Protein AF-A0A8X7RF27-F1 (afdb_monomer_lite)

Sequence (67 aa):
MSESDHMETFCNKTSGNFTRNSTYHTNLNALLSILSNQSSLDNYYNLTTGLASDTVHGVILGNIDWY

pLDDT: mean 87.82, std 11.73, range [41.56, 97.69]

InterPro domains:
  IPR002902 Gnk2-homologous domain [PF01657] (11-60)
  IPR038408 Gnk2-homologous domain superfamily [G3DSA:3.30.430.20] (3-65)

Foldseek 3Di:
DDDDDDDDDDDDVVVDDDDPPDLLNVFVVVLVVVQVVCQVPDQKDKDWGDDDPSIDIDMHHHDDPDD

Radius of gyration: 14.41 Å; chains: 1; bounding box: 39×23×42 Å

Organism: Brassica carinata (NCBI:txid52824)

Secondary structure (DSSP, 8-state):
-PPPP-------TTS-PPPTTSHHHHHHHHHHHHHHHHTTT-SEEEEEES-GGG-EEEEEE------

Structure (mmCIF, N/CA/C/O backbone):
data_AF-A0A8X7RF27-F1
#
_entry.id   AF-A0A8X7RF27-F1
#
loop_
_atom_site.group_PDB
_atom_site.id
_atom_site.type_symbol
_atom_site.label_atom_id
_atom_site.label_alt_id
_atom_site.label_comp_id
_atom_site.label_asym_id
_atom_site.label_entity_id
_atom_site.label_seq_id
_atom_site.pdbx_PDB_ins_code
_atom_site.Cartn_x
_atom_site.Cartn_y
_atom_site.Cartn_z
_atom_site.occupancy
_atom_site.B_iso_or_equiv
_atom_site.auth_seq_id
_atom_site.auth_comp_id
_atom_site.auth_asym_id
_atom_site.auth_atom_id
_atom_site.pdbx_PDB_model_num
ATOM 1 N N . MET A 1 1 ? 27.448 7.085 -3.138 1.00 41.56 1 MET A N 1
ATOM 2 C CA . MET A 1 1 ? 26.052 6.910 -3.589 1.00 41.56 1 MET A CA 1
ATOM 3 C C . MET A 1 1 ? 25.416 8.285 -3.543 1.00 41.56 1 MET A C 1
ATOM 5 O O . MET A 1 1 ? 25.622 8.962 -2.546 1.00 41.56 1 MET A O 1
ATOM 9 N N . SER A 1 2 ? 24.785 8.737 -4.629 1.00 62.41 2 SER A 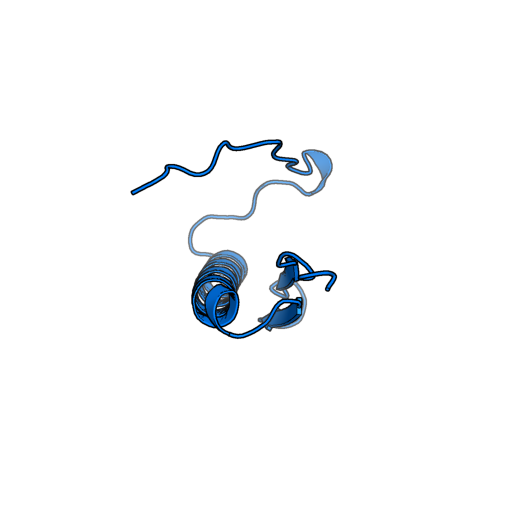N 1
ATOM 10 C CA . SER A 1 2 ? 24.044 10.004 -4.618 1.00 62.41 2 SER A CA 1
ATOM 11 C C . SER A 1 2 ? 22.858 9.842 -3.678 1.00 62.41 2 SER A C 1
ATOM 13 O O . SER A 1 2 ? 22.077 8.911 -3.855 1.00 62.41 2 SER A O 1
ATOM 15 N N . GLU A 1 3 ? 22.750 10.701 -2.675 1.00 63.84 3 GLU A N 1
ATOM 16 C CA . GLU A 1 3 ? 21.534 10.809 -1.877 1.00 63.84 3 GLU A CA 1
ATOM 17 C C . GLU A 1 3 ? 20.454 11.457 -2.754 1.00 63.84 3 GLU A C 1
ATOM 19 O O . GLU A 1 3 ? 20.760 12.348 -3.552 1.00 63.84 3 GLU A O 1
ATOM 24 N N . SER A 1 4 ? 19.219 10.962 -2.685 1.00 74.69 4 SER A N 1
ATOM 25 C CA . SER A 1 4 ? 18.101 11.585 -3.394 1.00 74.69 4 SER A CA 1
ATOM 26 C C . SER A 1 4 ? 17.748 12.882 -2.683 1.00 74.69 4 SER A C 1
ATOM 28 O O . SER A 1 4 ? 17.505 12.860 -1.477 1.00 74.69 4 SER A O 1
ATOM 30 N N . ASP A 1 5 ? 17.676 13.992 -3.414 1.00 82.75 5 ASP A N 1
ATOM 31 C CA . ASP A 1 5 ? 17.155 15.231 -2.843 1.00 82.75 5 ASP A CA 1
ATOM 32 C C . ASP A 1 5 ? 15.632 15.108 -2.712 1.00 82.75 5 ASP A C 1
ATOM 34 O O . ASP A 1 5 ? 14.924 14.784 -3.671 1.00 82.75 5 ASP A O 1
ATOM 38 N N . HIS A 1 6 ? 15.125 15.266 -1.495 1.00 84.50 6 HIS A N 1
ATOM 39 C CA . HIS A 1 6 ? 13.706 15.119 -1.212 1.00 84.50 6 HIS A CA 1
ATOM 40 C C . HIS A 1 6 ? 12.975 16.400 -1.636 1.00 84.50 6 HIS A C 1
ATOM 42 O O . HIS A 1 6 ? 13.091 17.431 -0.974 1.00 84.50 6 HIS A O 1
ATOM 48 N N . MET A 1 7 ? 12.186 16.330 -2.713 1.00 86.38 7 MET A N 1
ATOM 49 C CA . MET A 1 7 ? 11.500 17.509 -3.256 1.00 86.38 7 MET A CA 1
ATOM 50 C C . MET A 1 7 ? 10.347 18.002 -2.371 1.00 86.38 7 MET A C 1
ATOM 52 O O . MET A 1 7 ? 10.316 19.173 -2.000 1.00 86.38 7 MET A O 1
ATOM 56 N N . GLU A 1 8 ? 9.379 17.143 -2.044 1.00 90.12 8 GLU A N 1
ATOM 57 C CA . GLU A 1 8 ? 8.168 17.534 -1.311 1.00 90.12 8 GLU A CA 1
ATOM 58 C C . GLU A 1 8 ? 7.497 16.305 -0.676 1.00 90.12 8 GLU A C 1
ATOM 60 O O . GLU A 1 8 ? 7.599 15.197 -1.200 1.00 90.12 8 GLU A O 1
ATOM 65 N N . THR A 1 9 ? 6.841 16.496 0.473 1.00 91.00 9 THR A N 1
ATOM 66 C CA . THR A 1 9 ? 5.987 15.479 1.103 1.00 91.00 9 THR A CA 1
ATOM 67 C C . THR A 1 9 ? 4.663 16.116 1.493 1.00 91.00 9 THR A C 1
ATOM 69 O O . THR A 1 9 ? 4.629 17.064 2.283 1.00 91.00 9 THR A O 1
ATOM 72 N N . PHE A 1 10 ? 3.573 15.499 1.043 1.00 90.25 10 PHE A N 1
ATOM 73 C CA . PHE A 1 10 ? 2.215 15.865 1.415 1.00 90.25 10 PHE A CA 1
ATOM 74 C C . PHE A 1 10 ? 1.572 14.806 2.323 1.00 90.25 10 PHE A C 1
ATOM 76 O O . PHE A 1 10 ? 1.457 13.636 1.961 1.00 90.25 10 PHE A O 1
ATOM 83 N N . CYS A 1 11 ? 1.066 15.237 3.482 1.00 89.19 11 CYS A N 1
ATOM 84 C CA . CYS A 1 11 ? 0.278 14.404 4.393 1.00 89.19 11 CYS A CA 1
ATOM 85 C C . CYS A 1 11 ? -1.115 15.011 4.587 1.00 89.19 11 CYS A C 1
ATOM 87 O O . CYS A 1 11 ? -1.244 16.150 5.051 1.00 89.19 11 CYS A O 1
ATOM 89 N N . ASN A 1 12 ? -2.170 14.245 4.294 1.00 87.62 12 ASN A N 1
ATOM 90 C CA . ASN A 1 12 ? -3.536 14.720 4.484 1.00 87.62 12 ASN A CA 1
ATOM 91 C C . ASN A 1 12 ? -3.905 14.777 5.980 1.00 87.62 12 ASN A C 1
ATOM 93 O O . ASN A 1 12 ? -4.164 13.757 6.614 1.00 87.62 12 ASN A O 1
ATOM 97 N N . LYS A 1 13 ? -3.977 15.993 6.535 1.00 85.12 13 LYS A N 1
ATOM 98 C CA . LYS A 1 13 ? -4.306 16.227 7.952 1.00 85.12 13 LYS A CA 1
ATOM 99 C C . LYS A 1 13 ? -5.772 15.950 8.303 1.00 85.12 13 LYS A C 1
ATOM 101 O O . LYS A 1 13 ? -6.069 15.753 9.478 1.00 85.12 13 LYS A O 1
ATOM 106 N N . THR A 1 14 ? -6.688 15.947 7.330 1.00 86.19 14 THR A N 1
ATOM 107 C CA . THR A 1 14 ? -8.123 15.716 7.583 1.00 86.19 14 THR A CA 1
ATOM 108 C C . THR A 1 14 ? -8.503 14.239 7.560 1.00 86.19 14 THR A C 1
ATOM 110 O O . THR A 1 14 ? -9.530 13.876 8.125 1.00 86.19 14 THR A O 1
ATOM 113 N N . SER A 1 15 ? -7.660 13.374 6.987 1.00 79.69 15 SER A N 1
ATOM 114 C CA . SER A 1 15 ? -7.853 11.915 6.972 1.00 79.69 15 SER A CA 1
ATOM 115 C C . SER A 1 15 ? -7.653 11.244 8.338 1.00 79.69 15 SER A C 1
ATOM 117 O O . SER A 1 15 ? -7.943 10.060 8.480 1.00 79.69 15 SER A O 1
ATOM 119 N N . GLY A 1 16 ? -7.188 11.993 9.344 1.00 75.31 16 GLY A N 1
ATOM 120 C CA . GLY A 1 16 ? -6.881 11.474 10.675 1.00 75.31 16 GLY A CA 1
ATOM 121 C C . GLY A 1 16 ? -5.601 10.632 10.717 1.00 75.31 16 GLY A C 1
ATOM 122 O O . GLY A 1 16 ? -4.987 10.332 9.697 1.00 75.31 16 GLY A O 1
ATOM 123 N N . ASN A 1 17 ? -5.185 10.260 11.929 1.00 85.31 17 ASN A N 1
ATOM 124 C CA . ASN A 1 17 ? -4.090 9.312 12.137 1.00 85.31 17 ASN A CA 1
ATOM 125 C C . ASN A 1 17 ? -4.660 7.899 12.266 1.00 85.31 17 ASN A C 1
ATOM 127 O O . ASN A 1 17 ? -5.666 7.699 12.948 1.00 85.31 17 ASN A O 1
ATOM 131 N N . PHE A 1 18 ? -3.986 6.912 11.681 1.00 88.94 18 PHE A N 1
ATOM 132 C CA . PHE A 1 18 ? -4.318 5.515 11.939 1.00 88.94 18 PHE A CA 1
ATOM 133 C C . PHE A 1 18 ? -3.792 5.079 13.314 1.00 88.94 18 PHE A C 1
ATOM 135 O O . PHE A 1 18 ? -2.786 5.582 13.821 1.00 88.94 18 PHE A O 1
ATOM 142 N N . THR A 1 19 ? -4.460 4.106 13.930 1.00 92.31 19 THR A N 1
ATOM 143 C CA . THR A 1 19 ? -3.990 3.511 15.184 1.00 92.31 19 THR A CA 1
ATOM 144 C C . THR A 1 19 ? -2.792 2.608 14.910 1.00 92.31 19 THR A C 1
ATOM 146 O O . THR A 1 19 ? -2.850 1.720 14.054 1.00 92.31 19 THR A O 1
ATOM 149 N N . ARG A 1 20 ? -1.699 2.800 15.654 1.00 93.06 20 ARG A N 1
ATOM 150 C CA . ARG A 1 20 ? -0.526 1.920 15.584 1.00 93.06 20 ARG A CA 1
ATOM 151 C C . ARG A 1 20 ? -0.934 0.469 15.874 1.00 93.06 20 ARG A C 1
ATOM 153 O O . ARG A 1 20 ? -1.716 0.222 16.784 1.00 93.06 20 ARG A O 1
ATOM 160 N N . ASN A 1 21 ? -0.370 -0.472 15.118 1.00 94.56 21 ASN A N 1
ATOM 161 C CA . ASN A 1 21 ? -0.658 -1.919 15.180 1.00 94.56 21 ASN A CA 1
ATOM 162 C C . ASN A 1 21 ? -2.079 -2.330 14.743 1.00 94.56 21 ASN A C 1
ATOM 164 O O . ASN A 1 21 ? -2.487 -3.460 14.995 1.00 94.56 21 ASN A O 1
ATOM 168 N N . SER A 1 22 ? -2.825 -1.446 14.078 1.00 95.31 22 SER A N 1
ATOM 169 C CA . SER A 1 22 ? -4.059 -1.825 13.378 1.00 95.31 22 SER A CA 1
ATOM 170 C C . SER A 1 22 ? -3.780 -2.706 12.156 1.00 95.31 22 SER A C 1
ATOM 172 O O . SER A 1 22 ? -2.659 -2.753 11.642 1.00 95.31 22 SER A O 1
ATOM 174 N N . THR A 1 23 ? -4.825 -3.355 11.643 1.00 96.81 23 THR A N 1
ATOM 175 C CA . THR A 1 23 ? -4.778 -4.061 10.356 1.00 96.81 23 THR A CA 1
ATOM 176 C C . THR A 1 23 ? -4.381 -3.109 9.223 1.00 96.81 23 THR A C 1
ATOM 178 O O . THR A 1 23 ? -3.477 -3.437 8.457 1.00 96.81 23 THR A O 1
ATOM 181 N N . TYR A 1 24 ? -4.942 -1.892 9.181 1.00 95.50 24 TYR A N 1
ATOM 182 C CA . TYR A 1 24 ? -4.505 -0.826 8.273 1.00 95.50 24 TYR A CA 1
ATOM 183 C C . TYR A 1 24 ? -2.992 -0.557 8.344 1.00 95.50 24 TYR A C 1
ATOM 185 O O . TYR A 1 24 ? -2.332 -0.497 7.311 1.00 95.50 24 TYR A O 1
ATOM 193 N N . HIS A 1 25 ? -2.411 -0.444 9.546 1.00 95.44 25 HIS A N 1
ATOM 194 C CA . HIS A 1 25 ? -0.966 -0.234 9.707 1.00 95.44 25 HIS A CA 1
ATOM 195 C C . HIS A 1 25 ? -0.143 -1.383 9.105 1.00 95.44 25 HIS A C 1
ATOM 197 O O . HIS A 1 25 ? 0.847 -1.138 8.415 1.00 95.44 25 HIS A O 1
ATOM 203 N N . THR A 1 26 ? -0.557 -2.633 9.325 1.00 97.06 26 THR A N 1
ATOM 204 C CA . THR A 1 26 ? 0.098 -3.804 8.724 1.00 97.06 26 THR A CA 1
ATOM 205 C C . THR A 1 26 ? -0.018 -3.793 7.199 1.00 97.06 26 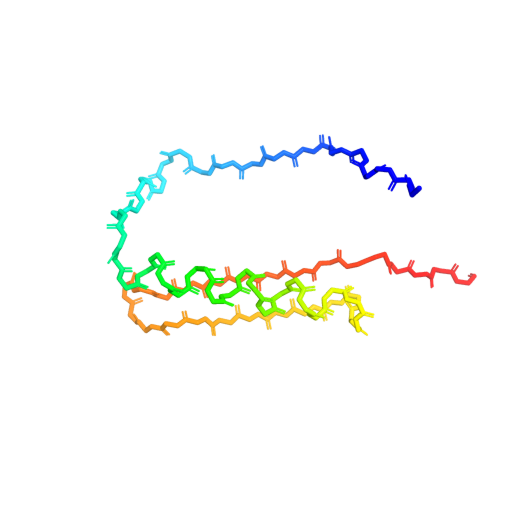THR A C 1
ATOM 207 O O . THR A 1 26 ? 0.981 -4.012 6.512 1.00 97.06 26 THR A O 1
ATOM 210 N N . ASN A 1 27 ? -1.199 -3.479 6.661 1.00 97.56 27 ASN A N 1
ATOM 211 C CA . ASN A 1 27 ? -1.440 -3.415 5.217 1.00 97.56 27 ASN A CA 1
ATOM 212 C C . ASN A 1 27 ? -0.636 -2.297 4.544 1.00 97.56 27 ASN A C 1
ATOM 214 O O . ASN A 1 27 ? -0.088 -2.511 3.461 1.00 97.56 27 ASN A O 1
ATOM 218 N N . LEU A 1 28 ? -0.525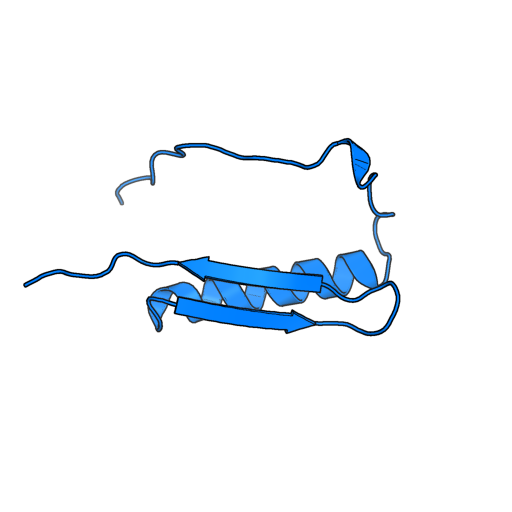 -1.139 5.202 1.00 96.19 28 LEU A N 1
ATOM 219 C CA . LEU A 1 28 ? 0.290 -0.014 4.754 1.00 96.19 28 LEU A CA 1
ATOM 220 C C . LEU A 1 28 ? 1.769 -0.402 4.691 1.00 96.19 28 LEU A C 1
ATOM 222 O O . LEU A 1 28 ? 2.410 -0.188 3.667 1.00 96.19 28 LEU A O 1
ATOM 226 N N . ASN A 1 29 ? 2.303 -1.023 5.745 1.00 97.00 29 ASN A N 1
ATOM 227 C CA . ASN A 1 29 ? 3.701 -1.459 5.762 1.00 97.00 29 ASN A CA 1
ATOM 228 C C . ASN A 1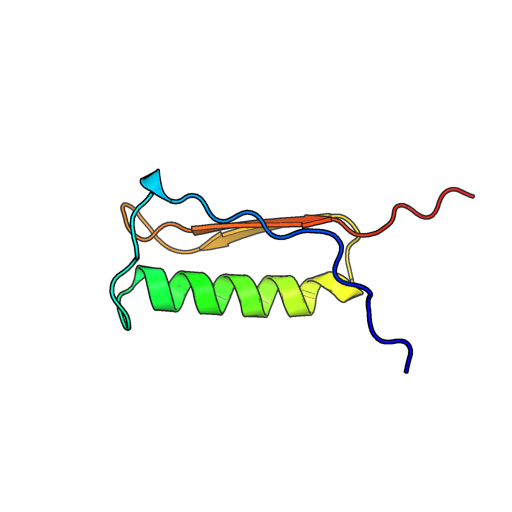 29 ? 3.987 -2.494 4.666 1.00 97.00 29 ASN A C 1
ATOM 230 O O . ASN A 1 29 ? 4.987 -2.372 3.962 1.00 97.00 29 ASN A O 1
ATOM 234 N N . ALA A 1 30 ? 3.092 -3.470 4.477 1.00 97.50 30 ALA A N 1
ATOM 235 C CA . ALA A 1 30 ? 3.222 -4.459 3.409 1.00 97.50 30 ALA A CA 1
ATOM 236 C C . ALA A 1 30 ? 3.221 -3.801 2.020 1.00 97.50 30 ALA A C 1
ATOM 238 O O . ALA A 1 30 ? 4.072 -4.115 1.188 1.00 97.50 30 ALA A O 1
ATOM 239 N N . LEU A 1 31 ? 2.309 -2.852 1.789 1.00 97.69 31 LEU A N 1
ATOM 240 C CA . LEU A 1 31 ? 2.234 -2.102 0.540 1.00 97.69 31 LEU A CA 1
ATOM 241 C C . LEU A 1 31 ? 3.529 -1.325 0.278 1.00 97.69 31 LEU A C 1
ATOM 243 O O . LEU A 1 31 ? 4.087 -1.440 -0.809 1.00 97.69 31 LEU A O 1
ATOM 247 N N . LEU A 1 32 ? 4.053 -0.602 1.272 1.00 96.12 32 LEU A N 1
ATOM 248 C CA . LEU A 1 32 ? 5.303 0.155 1.140 1.00 96.12 32 LEU A CA 1
ATOM 249 C C . LEU A 1 32 ? 6.505 -0.755 0.847 1.00 96.12 32 LEU A C 1
ATOM 251 O O . LEU A 1 32 ? 7.337 -0.416 0.007 1.00 96.12 32 LEU A O 1
ATOM 255 N N . SER A 1 33 ? 6.588 -1.928 1.487 1.00 95.81 33 SER A N 1
ATOM 256 C CA . SER A 1 33 ? 7.639 -2.911 1.198 1.00 95.81 33 SER A CA 1
ATOM 257 C C . SER A 1 33 ? 7.563 -3.443 -0.235 1.00 95.81 33 SER A C 1
ATOM 259 O O . SER A 1 33 ? 8.595 -3.547 -0.898 1.00 95.81 33 SER A O 1
ATOM 261 N N . ILE A 1 34 ? 6.361 -3.751 -0.734 1.00 95.06 34 ILE A N 1
ATOM 262 C CA . ILE A 1 34 ? 6.184 -4.248 -2.105 1.00 95.06 34 ILE A CA 1
ATOM 263 C C . ILE A 1 34 ? 6.525 -3.152 -3.114 1.00 95.0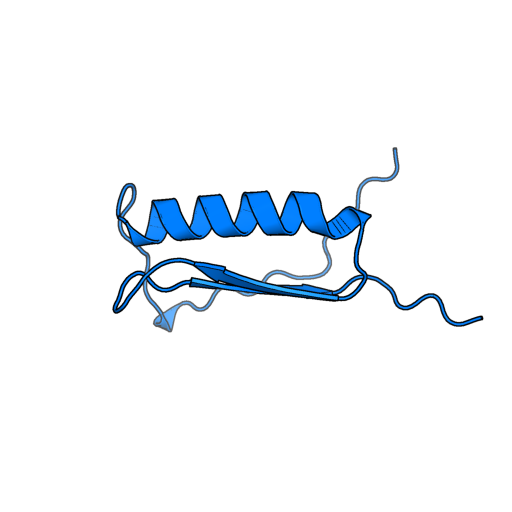6 34 ILE A C 1
ATOM 265 O O . ILE A 1 34 ? 7.304 -3.405 -4.028 1.00 95.06 34 ILE A O 1
ATOM 269 N N . LEU A 1 35 ? 6.003 -1.937 -2.931 1.00 94.50 35 LEU A N 1
ATOM 270 C CA . LEU A 1 35 ? 6.289 -0.805 -3.814 1.00 94.50 35 LEU A CA 1
ATOM 271 C C . LEU A 1 35 ? 7.788 -0.487 -3.872 1.00 94.50 35 LEU A C 1
ATOM 273 O O . LEU A 1 35 ? 8.327 -0.285 -4.955 1.00 94.50 35 LEU A O 1
ATOM 277 N N . SER A 1 36 ? 8.478 -0.513 -2.729 1.00 91.44 36 SER A N 1
ATOM 278 C CA . SER A 1 36 ? 9.934 -0.338 -2.680 1.00 91.44 36 SER A CA 1
ATOM 279 C C . SER A 1 36 ? 10.661 -1.391 -3.525 1.00 91.44 36 SER A C 1
ATOM 281 O O . SER A 1 36 ? 11.521 -1.047 -4.332 1.00 91.44 36 SER A O 1
ATOM 283 N N . ASN A 1 37 ? 10.254 -2.661 -3.439 1.00 91.62 37 ASN A N 1
ATOM 284 C CA . ASN A 1 37 ? 10.840 -3.728 -4.254 1.00 91.62 37 ASN A CA 1
ATOM 285 C C . ASN A 1 37 ? 10.552 -3.555 -5.761 1.00 91.62 37 ASN A C 1
ATOM 287 O O . ASN A 1 37 ? 11.436 -3.776 -6.587 1.00 91.62 37 ASN A O 1
ATOM 291 N N . GLN A 1 38 ? 9.338 -3.122 -6.122 1.00 90.00 38 GLN A N 1
ATOM 292 C CA . GLN A 1 38 ? 8.942 -2.906 -7.522 1.00 90.00 38 GLN A CA 1
ATOM 293 C C . GLN A 1 38 ? 9.568 -1.653 -8.150 1.00 90.00 38 GLN A C 1
ATOM 295 O O . GLN A 1 38 ? 9.689 -1.582 -9.368 1.00 90.00 38 GLN A O 1
ATOM 300 N N . SER A 1 39 ? 10.030 -0.693 -7.342 1.00 82.00 39 SER A N 1
ATOM 301 C CA . SER A 1 39 ? 10.609 0.569 -7.835 1.00 82.00 39 SER A CA 1
ATOM 302 C C . SER A 1 39 ? 11.848 0.422 -8.717 1.00 82.00 39 SER A C 1
ATOM 304 O O . SER A 1 39 ? 12.171 1.332 -9.472 1.00 82.00 39 SER A O 1
ATOM 306 N N . SER A 1 40 ? 12.527 -0.723 -8.646 1.00 79.56 40 SER A N 1
ATOM 307 C CA . SER A 1 40 ? 13.685 -1.036 -9.490 1.00 79.56 40 SER A CA 1
ATOM 308 C C . SER A 1 40 ? 13.329 -1.729 -10.810 1.00 79.56 40 SER A C 1
ATOM 310 O O . SER A 1 40 ? 14.196 -1.875 -11.670 1.00 79.56 40 SER A O 1
ATOM 312 N N . LEU A 1 41 ? 12.083 -2.186 -10.952 1.00 82.38 41 LEU A N 1
ATOM 313 C CA . LEU A 1 41 ? 11.628 -3.030 -12.056 1.00 82.38 41 LEU A CA 1
ATOM 314 C C . LEU A 1 41 ? 10.714 -2.269 -13.013 1.00 82.38 41 LEU A C 1
ATOM 316 O O . LEU A 1 41 ? 10.819 -2.455 -14.223 1.00 82.38 41 LEU A O 1
ATOM 320 N N . ASP A 1 42 ? 9.859 -1.400 -12.472 1.00 82.62 42 ASP A N 1
ATOM 321 C CA . ASP A 1 42 ? 8.818 -0.718 -13.229 1.00 82.62 42 ASP A CA 1
ATOM 322 C C . ASP A 1 42 ? 8.846 0.801 -13.019 1.00 82.62 42 ASP A C 1
ATOM 324 O O . ASP A 1 42 ? 8.918 1.303 -11.897 1.00 82.62 42 ASP A O 1
ATOM 328 N N . ASN A 1 43 ? 8.666 1.545 -14.114 1.00 87.44 43 ASN A N 1
ATOM 329 C CA . ASN A 1 43 ? 8.484 3.003 -14.081 1.00 87.44 43 ASN A CA 1
ATOM 330 C C . ASN A 1 43 ? 7.064 3.412 -13.645 1.00 87.44 43 ASN A C 1
ATOM 332 O O . ASN A 1 43 ? 6.794 4.586 -13.402 1.00 87.44 43 ASN A O 1
ATOM 336 N N . TYR A 1 44 ? 6.137 2.459 -13.557 1.00 91.81 44 TYR A N 1
ATOM 337 C CA . TYR A 1 44 ? 4.792 2.654 -13.029 1.00 91.81 44 TYR A CA 1
ATOM 338 C C . TYR A 1 44 ? 4.305 1.345 -12.419 1.00 91.81 44 TYR A C 1
ATOM 340 O O . TYR A 1 44 ? 4.254 0.327 -13.106 1.00 91.81 44 TYR A O 1
ATOM 348 N N . TYR A 1 45 ? 3.873 1.380 -11.162 1.00 93.50 45 TYR A N 1
ATOM 349 C CA . TYR A 1 45 ? 3.243 0.224 -10.531 1.00 93.50 45 TYR A CA 1
ATOM 350 C C . TYR A 1 45 ? 2.201 0.677 -9.511 1.00 93.50 45 TYR A C 1
ATOM 352 O O . TYR A 1 45 ? 2.454 1.582 -8.713 1.00 93.50 45 TYR A O 1
ATOM 360 N N . ASN A 1 46 ? 1.021 0.052 -9.540 1.00 95.75 46 ASN A N 1
ATOM 361 C CA . ASN A 1 46 ? -0.047 0.293 -8.576 1.00 95.75 46 ASN A CA 1
ATOM 362 C C . ASN A 1 46 ? -0.316 -0.964 -7.747 1.00 95.75 46 ASN A C 1
ATOM 364 O O . ASN A 1 46 ? -0.161 -2.093 -8.208 1.00 95.75 46 ASN A O 1
ATOM 368 N N . LEU A 1 47 ? -0.703 -0.754 -6.493 1.00 96.94 47 LEU A N 1
ATOM 369 C CA . LEU A 1 47 ? -1.015 -1.839 -5.580 1.00 96.94 47 LEU A CA 1
ATOM 370 C C . LEU A 1 47 ? -2.147 -1.433 -4.648 1.00 96.94 47 LEU A C 1
ATOM 372 O O . LEU A 1 47 ? -2.226 -0.296 -4.182 1.00 96.94 47 LEU A O 1
ATOM 376 N N . THR A 1 48 ? -3.010 -2.400 -4.362 1.00 97.56 48 THR A N 1
ATOM 377 C CA . THR A 1 48 ? -4.018 -2.299 -3.312 1.00 97.56 48 THR A CA 1
ATOM 378 C C . THR A 1 48 ? -3.839 -3.463 -2.348 1.00 97.56 48 THR A C 1
ATOM 380 O O . THR A 1 48 ? -3.732 -4.610 -2.780 1.00 97.56 48 THR A O 1
ATOM 383 N N . THR A 1 49 ? -3.802 -3.178 -1.050 1.00 97.00 49 THR A N 1
ATOM 384 C CA . THR A 1 49 ? -3.727 -4.183 0.019 1.00 97.00 49 THR A CA 1
ATOM 385 C C . THR A 1 49 ? -4.865 -3.977 1.013 1.00 97.00 49 THR A C 1
ATOM 387 O O . THR A 1 49 ? -5.369 -2.869 1.168 1.00 97.00 49 THR A O 1
ATOM 390 N N . GLY A 1 50 ? -5.274 -5.039 1.708 1.00 96.31 50 GLY A N 1
ATOM 391 C CA . GLY A 1 50 ? -6.345 -4.966 2.703 1.00 96.31 50 GLY A CA 1
ATOM 392 C C . GLY A 1 50 ? -7.759 -5.091 2.135 1.00 96.31 50 GLY A C 1
ATOM 393 O O . GLY A 1 50 ? -7.957 -5.334 0.947 1.00 96.31 50 GLY A O 1
ATOM 394 N N . LEU A 1 51 ? -8.744 -4.988 3.029 1.00 94.94 51 LEU A N 1
ATOM 395 C CA . LEU A 1 51 ? -10.171 -5.133 2.739 1.00 94.94 51 LEU A CA 1
ATOM 396 C C . LEU A 1 51 ? -10.975 -4.120 3.563 1.00 94.94 51 LEU A C 1
ATOM 398 O O . LEU A 1 51 ? -10.587 -3.773 4.679 1.00 94.94 51 LEU A O 1
ATOM 402 N N . ALA A 1 52 ? -12.128 -3.696 3.037 1.00 95.06 52 ALA A N 1
ATOM 403 C CA . ALA A 1 52 ? -13.053 -2.775 3.703 1.00 95.06 52 ALA A CA 1
ATOM 404 C C . ALA A 1 52 ? -12.340 -1.516 4.250 1.00 95.06 52 ALA A C 1
ATOM 406 O O . ALA A 1 52 ? -11.661 -0.824 3.491 1.00 95.06 52 ALA A O 1
ATOM 407 N N . SER A 1 53 ? -12.478 -1.217 5.546 1.00 92.25 53 SER A N 1
ATOM 408 C CA . SER A 1 53 ? -11.880 -0.041 6.197 1.00 92.25 53 SER A CA 1
ATOM 409 C C . SER A 1 53 ? -10.355 -0.085 6.318 1.00 92.25 53 SER A C 1
ATOM 411 O O . SER A 1 53 ? -9.752 0.944 6.598 1.00 92.25 53 SER A O 1
ATOM 413 N N . ASP A 1 54 ? -9.728 -1.246 6.110 1.00 95.31 54 ASP A N 1
ATOM 414 C CA . ASP A 1 54 ? -8.273 -1.423 6.184 1.00 95.31 54 ASP A CA 1
ATOM 415 C C . ASP A 1 54 ? -7.605 -1.435 4.800 1.00 95.31 54 ASP A C 1
ATOM 417 O O . ASP A 1 54 ? -6.442 -1.829 4.676 1.00 95.31 54 ASP A O 1
ATOM 421 N N . THR A 1 55 ? -8.347 -1.059 3.753 1.00 96.50 55 THR A N 1
ATOM 422 C CA . THR A 1 55 ? -7.837 -1.007 2.380 1.00 96.50 55 THR A CA 1
ATOM 423 C C . THR A 1 55 ? -6.853 0.151 2.221 1.00 96.50 55 THR A C 1
ATOM 425 O O . THR A 1 55 ? -7.148 1.286 2.596 1.00 96.50 55 THR A O 1
ATOM 428 N N . VAL A 1 56 ? -5.696 -0.128 1.627 1.00 96.56 56 VAL A N 1
ATOM 429 C CA . VAL A 1 56 ? -4.647 0.846 1.323 1.00 96.56 56 VAL A CA 1
ATOM 430 C C . VAL A 1 56 ? -4.364 0.800 -0.170 1.00 96.56 56 VAL A C 1
ATOM 432 O O . VAL A 1 56 ? -4.174 -0.275 -0.736 1.00 96.56 56 VAL A O 1
ATOM 435 N N . HIS A 1 57 ? -4.307 1.970 -0.796 1.00 96.81 57 HIS A N 1
ATOM 436 C CA . HIS A 1 57 ? -3.939 2.129 -2.199 1.00 96.81 57 HIS A CA 1
ATOM 437 C C . HIS A 1 57 ? -2.615 2.877 -2.296 1.00 96.81 57 HIS A C 1
ATOM 439 O O . HIS A 1 57 ? -2.380 3.826 -1.547 1.00 96.81 57 HIS A O 1
ATOM 445 N N . GLY A 1 58 ? -1.770 2.485 -3.242 1.00 96.12 58 GLY A N 1
ATOM 446 C CA . GLY A 1 58 ? -0.520 3.178 -3.507 1.00 96.12 58 GLY A CA 1
ATOM 447 C C . GLY A 1 58 ? -0.050 2.999 -4.937 1.00 96.12 58 GLY A C 1
ATOM 448 O O . GLY A 1 58 ? -0.438 2.062 -5.637 1.00 96.12 58 GLY A O 1
ATOM 449 N N . VAL A 1 59 ? 0.786 3.939 -5.358 1.00 95.31 59 VAL A N 1
ATOM 450 C CA . VAL A 1 59 ? 1.379 3.992 -6.689 1.00 95.31 59 VAL A CA 1
ATOM 451 C C . VAL A 1 59 ? 2.816 4.478 -6.565 1.00 95.31 59 VAL A C 1
ATOM 453 O O . VAL A 1 59 ? 3.109 5.337 -5.733 1.00 95.31 59 VAL A O 1
ATOM 456 N N . ILE A 1 60 ? 3.696 3.931 -7.394 1.00 92.94 60 ILE A N 1
ATOM 457 C CA . ILE A 1 60 ? 5.029 4.481 -7.642 1.00 92.94 60 ILE A CA 1
ATOM 458 C C . ILE A 1 60 ? 5.112 4.969 -9.080 1.00 92.94 60 ILE A C 1
ATOM 460 O O . ILE A 1 60 ? 4.525 4.370 -9.984 1.00 92.94 60 ILE A O 1
ATOM 464 N N . LEU A 1 61 ? 5.839 6.065 -9.266 1.00 89.94 61 LEU A N 1
ATOM 465 C CA . LEU A 1 61 ? 6.119 6.672 -10.557 1.00 89.94 61 LEU A CA 1
ATOM 466 C C . LEU A 1 61 ? 7.635 6.838 -10.657 1.00 89.94 61 LEU A C 1
ATOM 468 O O . LEU A 1 61 ? 8.234 7.557 -9.859 1.00 89.94 61 LEU A O 1
ATOM 472 N N . GLY A 1 62 ? 8.238 6.122 -11.596 1.00 85.62 62 GLY A N 1
ATOM 473 C CA . GLY A 1 62 ? 9.635 6.256 -11.976 1.00 85.62 62 GLY A CA 1
ATOM 474 C C . GLY A 1 62 ? 9.801 7.267 -13.105 1.00 85.62 62 GLY A C 1
ATOM 475 O O . GLY A 1 62 ? 8.832 7.727 -13.715 1.00 85.62 62 GLY A O 1
ATOM 476 N N . ASN A 1 63 ? 11.051 7.611 -13.393 1.00 80.25 63 ASN A N 1
ATOM 477 C CA . ASN A 1 63 ? 11.354 8.472 -14.525 1.00 80.25 63 ASN A CA 1
ATOM 478 C C . ASN A 1 63 ? 11.019 7.743 -15.829 1.00 80.25 63 ASN A C 1
ATOM 480 O O . ASN A 1 63 ? 11.347 6.573 -16.011 1.00 80.25 63 ASN A O 1
ATOM 484 N N . ILE A 1 64 ? 10.365 8.448 -16.745 1.00 71.25 64 ILE A N 1
ATOM 485 C CA . ILE A 1 64 ? 10.244 7.989 -18.124 1.00 71.25 64 ILE A CA 1
ATOM 486 C C . ILE A 1 64 ? 11.526 8.436 -18.815 1.00 71.25 64 ILE A C 1
ATOM 488 O O . ILE A 1 64 ? 11.718 9.635 -19.027 1.00 71.25 64 ILE A O 1
ATOM 492 N N . ASP A 1 65 ? 12.406 7.486 -19.129 1.00 70.44 65 ASP A N 1
ATOM 493 C CA . ASP A 1 65 ? 13.564 7.762 -19.973 1.00 70.44 65 ASP A CA 1
ATOM 494 C C . ASP A 1 65 ? 13.055 8.101 -21.381 1.00 70.44 65 ASP A C 1
ATOM 496 O O . ASP A 1 65 ? 12.651 7.232 -22.157 1.00 70.44 65 ASP A O 1
ATOM 500 N N . TRP A 1 66 ? 13.010 9.396 -21.688 1.00 56.84 66 TRP A N 1
ATOM 501 C CA . TRP A 1 66 ? 12.795 9.889 -23.042 1.00 56.84 66 TRP A CA 1
ATOM 502 C C . TRP A 1 66 ? 14.107 9.726 -23.816 1.00 56.84 66 TRP A C 1
ATOM 504 O O . TRP A 1 66 ? 15.125 10.289 -23.412 1.00 56.84 66 TRP A O 1
ATOM 514 N N . TYR A 1 67 ? 14.082 8.941 -24.896 1.00 49.31 67 TYR A N 1
ATOM 515 C CA . TYR A 1 67 ? 15.165 8.907 -25.887 1.00 49.31 67 TYR A CA 1
ATOM 516 C C . TYR A 1 67 ? 15.267 10.234 -26.644 1.00 49.31 67 TYR A C 1
ATOM 518 O O . TYR A 1 67 ? 14.199 10.814 -26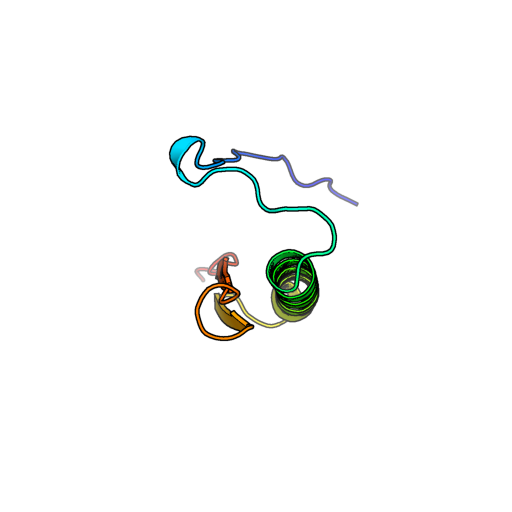.957 1.00 49.31 67 TYR A O 1
#